Protein AF-A0A815ZNV5-F1 (afdb_monomer_lite)

Organism: NCBI:txid433720

Foldseek 3Di:
DQWDADPVRDIDGHDCVVPDDPDPPQDDDDPDCQLQFALVQLVCVVVSHDDDDCLRVLSSVLQVVQCVQPVDHWDWDDDNRDTDTGDPDGHLACRVPRNVQSNDNPSVSRDDPVLVVVLVVVLCVQCVCVCPDPVLVPDDPVVVVVVSSVVRVVCVVVSSVCSVPPVVPVPVD

Radius of gyration: 18.31 Å; chains: 1; bounding box: 39×40×49 Å

Secondary structure (DSSP, 8-state):
--EEE-TT--EEE---TT-----TT--------GGGS-HHHHHHHHHT-----HHHHHHHHHHHHHHHHH--PPEEE--TTT-EEE-SS--SSSIIIIIHHHT-SSGGGSPPHHHHHHHHHHHHHHHHHHHHSHHHHTS-HHHHHHHHHHHHHHHHHHHHHHHHHHTTTTT--

Structure (mmCIF, N/CA/C/O backbone):
data_AF-A0A815ZNV5-F1
#
_entry.id   AF-A0A815ZNV5-F1
#
loop_
_atom_site.group_PDB
_atom_site.id
_atom_site.type_symbol
_atom_site.label_atom_id
_atom_site.label_alt_id
_atom_site.label_comp_id
_atom_site.label_asym_id
_atom_site.label_entity_id
_atom_site.label_seq_id
_atom_site.pdbx_PDB_ins_code
_atom_site.Cartn_x
_atom_site.Cartn_y
_atom_site.Cartn_z
_atom_site.occupancy
_atom_site.B_iso_or_equiv
_atom_site.auth_seq_id
_atom_site.auth_comp_id
_atom_site.auth_asym_id
_atom_site.auth_atom_id
_atom_site.pdbx_PDB_model_num
ATOM 1 N N . ASP A 1 1 ? -7.337 3.870 -11.522 1.00 68.69 1 ASP A N 1
ATOM 2 C CA . ASP A 1 1 ? -8.268 3.410 -12.575 1.00 68.69 1 ASP A CA 1
ATOM 3 C C . ASP A 1 1 ? -8.275 1.896 -12.777 1.00 68.69 1 ASP A C 1
ATOM 5 O O . ASP A 1 1 ? -9.324 1.358 -13.098 1.00 68.69 1 ASP A O 1
ATOM 9 N N . ASN A 1 2 ? -7.182 1.184 -12.471 1.00 85.12 2 ASN A N 1
ATOM 10 C CA . ASN A 1 2 ? -7.101 -0.277 -12.657 1.00 85.12 2 ASN A CA 1
ATOM 11 C C . ASN A 1 2 ? -7.410 -1.097 -11.389 1.00 85.12 2 ASN A C 1
ATOM 13 O O . ASN A 1 2 ? -7.070 -2.273 -11.311 1.00 85.12 2 ASN A O 1
ATOM 17 N N . ILE A 1 3 ? -8.034 -0.494 -10.373 1.00 88.69 3 ILE A N 1
ATOM 18 C CA . ILE A 1 3 ? -8.464 -1.187 -9.150 1.00 88.69 3 ILE A CA 1
ATOM 19 C C . ILE A 1 3 ? -9.939 -0.879 -8.932 1.00 88.69 3 ILE A C 1
ATOM 21 O O . ILE A 1 3 ? -10.320 0.283 -8.799 1.00 88.69 3 ILE A O 1
ATOM 25 N N . LEU A 1 4 ? -10.755 -1.929 -8.906 1.00 89.75 4 LEU A N 1
ATOM 26 C CA . LEU A 1 4 ? -12.198 -1.871 -8.701 1.00 89.75 4 LEU A CA 1
ATOM 27 C C . LEU A 1 4 ? -12.521 -2.435 -7.319 1.00 89.75 4 LEU A C 1
ATOM 29 O O . LEU A 1 4 ? -12.009 -3.491 -6.956 1.00 89.75 4 LEU A O 1
ATOM 33 N N . VAL A 1 5 ? -13.371 -1.755 -6.556 1.00 90.06 5 VAL A N 1
ATOM 34 C CA . VAL A 1 5 ? -13.767 -2.175 -5.204 1.00 90.06 5 VAL A CA 1
ATOM 35 C C . VAL A 1 5 ? -15.267 -2.435 -5.199 1.00 90.06 5 VAL A C 1
ATOM 37 O O . VAL A 1 5 ? -16.030 -1.611 -5.703 1.00 90.06 5 VAL A O 1
ATOM 40 N N . ASN A 1 6 ? -15.685 -3.590 -4.679 1.00 90.81 6 ASN A N 1
ATOM 41 C CA . ASN A 1 6 ? -17.104 -3.914 -4.515 1.00 90.81 6 ASN A CA 1
ATOM 42 C C . ASN A 1 6 ? -17.646 -3.445 -3.148 1.00 90.81 6 ASN A C 1
ATOM 44 O O . ASN A 1 6 ? -16.899 -2.951 -2.303 1.00 90.81 6 ASN A O 1
ATOM 48 N N . ASP A 1 7 ? -18.945 -3.647 -2.918 1.00 90.44 7 ASP A N 1
ATOM 49 C CA . ASP A 1 7 ? -19.626 -3.238 -1.678 1.00 90.44 7 ASP A CA 1
ATOM 50 C C . ASP A 1 7 ? -19.089 -3.942 -0.415 1.00 90.44 7 ASP A C 1
ATOM 52 O O . ASP A 1 7 ? -19.201 -3.412 0.691 1.00 90.44 7 ASP A O 1
ATOM 56 N N . ASP A 1 8 ? -18.443 -5.100 -0.581 1.00 87.25 8 ASP A N 1
ATOM 57 C CA . ASP A 1 8 ? -17.799 -5.860 0.497 1.00 87.25 8 ASP A CA 1
ATOM 58 C C . ASP A 1 8 ? -16.354 -5.403 0.776 1.00 87.25 8 ASP A C 1
ATOM 60 O O . ASP A 1 8 ? -15.622 -6.064 1.513 1.00 87.25 8 ASP A O 1
ATOM 64 N N . TYR A 1 9 ? -15.915 -4.284 0.185 1.00 84.69 9 TYR A N 1
ATOM 65 C CA . TYR A 1 9 ? -14.537 -3.778 0.249 1.00 84.69 9 TYR A CA 1
ATOM 66 C C . TYR A 1 9 ? -13.484 -4.758 -0.295 1.00 84.69 9 TYR A C 1
ATOM 68 O O . TYR A 1 9 ? -12.303 -4.681 0.053 1.00 84.69 9 TYR A O 1
ATOM 76 N N . VAL A 1 10 ? -13.885 -5.668 -1.184 1.00 88.19 10 VAL A N 1
ATOM 77 C CA . VAL A 1 10 ? -12.973 -6.546 -1.916 1.00 88.19 10 VAL A CA 1
ATOM 78 C C . VAL A 1 10 ? -12.472 -5.799 -3.147 1.00 88.19 10 VAL A C 1
ATOM 80 O O . VAL A 1 10 ? -13.230 -5.518 -4.080 1.00 88.19 10 VAL A O 1
ATOM 83 N N . ALA A 1 11 ? -11.178 -5.488 -3.147 1.00 90.38 11 ALA A N 1
ATOM 84 C CA . ALA A 1 11 ? -10.495 -4.906 -4.292 1.00 90.38 11 ALA A CA 1
ATOM 85 C C . ALA A 1 11 ? -10.139 -5.987 -5.325 1.00 90.38 11 ALA A C 1
ATOM 87 O O . ALA A 1 11 ? -9.687 -7.079 -4.979 1.00 90.38 11 ALA A O 1
ATOM 88 N N . LYS A 1 12 ? -10.317 -5.672 -6.608 1.00 88.62 12 LYS A N 1
ATOM 89 C CA . LYS A 1 12 ? -9.914 -6.502 -7.747 1.00 88.62 12 LYS A CA 1
ATOM 90 C C . LYS A 1 12 ? -9.123 -5.664 -8.740 1.00 88.62 12 LYS A C 1
ATOM 92 O O . LYS A 1 12 ? -9.497 -4.529 -9.035 1.00 88.62 12 LYS A O 1
ATOM 97 N N . ILE A 1 13 ? -8.051 -6.243 -9.273 1.00 87.12 13 ILE A N 1
ATOM 98 C CA . ILE A 1 13 ? -7.284 -5.636 -10.362 1.00 87.12 13 ILE A CA 1
ATOM 99 C C . ILE A 1 13 ? -8.130 -5.725 -11.637 1.00 87.12 13 ILE A C 1
ATOM 101 O O . ILE A 1 13 ? -8.569 -6.807 -12.029 1.00 87.12 13 ILE A O 1
ATOM 105 N N . GLY A 1 14 ? -8.397 -4.572 -12.240 1.00 79.88 14 GLY A N 1
ATOM 106 C CA . GLY A 1 14 ? -9.042 -4.430 -13.539 1.00 79.88 14 GLY A CA 1
ATOM 107 C C . GLY A 1 14 ? -8.015 -4.209 -14.648 1.00 79.88 14 GLY A C 1
ATOM 108 O O . GLY A 1 14 ? -6.838 -3.992 -14.383 1.00 79.88 14 GLY A O 1
ATOM 109 N N . ASP A 1 15 ? -8.487 -4.258 -15.892 1.00 74.06 15 ASP A N 1
ATOM 110 C CA . ASP A 1 15 ? -7.708 -3.936 -17.094 1.00 74.06 15 ASP A CA 1
ATOM 111 C C . ASP A 1 15 ? -6.351 -4.661 -17.214 1.00 74.06 15 ASP A C 1
ATOM 113 O O . ASP A 1 15 ? -5.278 -4.070 -17.307 1.00 74.06 15 ASP A O 1
ATOM 117 N N . MET A 1 16 ? -6.411 -5.995 -17.259 1.00 68.69 16 MET A N 1
ATOM 118 C CA . MET A 1 16 ? -5.273 -6.835 -17.650 1.00 68.69 16 MET A CA 1
ATOM 119 C C . MET A 1 16 ? -5.167 -6.995 -19.177 1.00 68.69 16 MET A C 1
ATOM 121 O O . MET A 1 16 ? -4.480 -7.894 -19.651 1.00 68.69 16 MET A O 1
ATOM 125 N N . GLY A 1 17 ? -5.839 -6.155 -19.976 1.00 58.66 17 GLY A N 1
ATOM 126 C CA . GLY A 1 17 ? -5.846 -6.268 -21.443 1.00 58.66 17 GLY A CA 1
ATOM 127 C C . GLY A 1 17 ? -4.465 -6.076 -22.084 1.00 58.66 17 GLY A C 1
ATOM 128 O O . GLY A 1 17 ? -4.236 -6.509 -23.212 1.00 58.66 17 GLY A O 1
ATOM 129 N N . LEU A 1 18 ? -3.537 -5.467 -21.339 1.00 60.66 18 LEU A N 1
ATOM 130 C CA . LEU A 1 18 ? -2.127 -5.301 -21.694 1.00 60.66 18 LEU A CA 1
ATOM 131 C C . LEU A 1 18 ? -1.198 -6.311 -20.999 1.00 60.66 18 LEU A C 1
ATOM 133 O O . LEU A 1 18 ? -0.005 -6.343 -21.310 1.00 60.66 18 LEU A O 1
ATOM 137 N N . ALA A 1 19 ? -1.721 -7.136 -20.083 1.00 59.81 19 ALA A N 1
ATOM 138 C CA . ALA A 1 19 ? -0.946 -8.179 -19.428 1.00 59.81 19 ALA A CA 1
ATOM 139 C C . ALA A 1 19 ? -0.555 -9.231 -20.472 1.00 59.81 19 ALA A C 1
ATOM 141 O O . ALA A 1 19 ? -1.402 -9.830 -21.136 1.00 59.81 19 ALA A O 1
ATOM 142 N N . ARG A 1 20 ? 0.748 -9.447 -20.638 1.00 59.12 20 ARG A N 1
ATOM 143 C CA . ARG A 1 20 ? 1.284 -10.504 -21.495 1.00 59.12 20 ARG A CA 1
ATOM 144 C C . ARG A 1 20 ? 2.025 -11.510 -20.634 1.00 59.12 20 ARG A C 1
ATOM 146 O O . ARG A 1 20 ? 2.700 -11.139 -19.679 1.00 59.12 20 ARG A O 1
ATOM 153 N N . VAL A 1 21 ? 1.942 -12.780 -21.020 1.00 53.34 21 VAL A N 1
ATOM 154 C CA . VAL A 1 21 ? 2.963 -13.760 -20.640 1.00 53.34 21 VAL A CA 1
ATOM 155 C C . VAL A 1 21 ? 4.283 -13.224 -21.186 1.00 53.34 21 VAL A C 1
ATOM 157 O O . VAL A 1 21 ? 4.314 -12.815 -22.344 1.00 53.34 21 VAL A O 1
ATOM 160 N N . ILE A 1 22 ? 5.315 -13.166 -20.344 1.00 53.50 22 ILE A N 1
ATOM 161 C CA . ILE A 1 22 ? 6.646 -12.629 -20.660 1.00 53.50 22 ILE A CA 1
ATOM 162 C C . ILE A 1 22 ? 7.092 -13.170 -22.032 1.00 53.50 22 ILE A C 1
ATOM 164 O O . ILE A 1 22 ? 7.454 -14.338 -22.155 1.00 53.50 22 ILE A O 1
ATOM 168 N N . ASP A 1 23 ? 6.991 -12.337 -23.073 1.00 46.50 23 ASP A N 1
ATOM 169 C CA . ASP A 1 23 ? 7.379 -12.674 -24.444 1.00 46.50 23 ASP A CA 1
ATOM 170 C C . ASP A 1 23 ? 8.840 -12.241 -24.636 1.00 46.50 23 ASP A C 1
ATOM 172 O O . ASP A 1 23 ? 9.128 -11.043 -24.531 1.00 46.50 23 ASP A O 1
ATOM 176 N N . PRO A 1 24 ? 9.769 -13.170 -24.929 1.00 51.44 24 PRO A N 1
ATOM 177 C CA . PRO A 1 24 ? 11.179 -12.854 -25.149 1.00 51.44 24 PRO A CA 1
ATOM 178 C C . PRO A 1 24 ? 11.439 -11.858 -26.291 1.00 51.44 24 PRO A C 1
ATOM 180 O O . PRO A 1 24 ? 12.531 -11.303 -26.361 1.00 51.44 24 PRO A O 1
ATOM 183 N N . ASN A 1 25 ? 10.469 -11.636 -27.191 1.00 47.97 25 ASN A N 1
ATOM 184 C CA . ASN A 1 25 ? 10.651 -10.848 -28.416 1.00 47.97 25 ASN A CA 1
ATOM 185 C C . ASN A 1 25 ? 10.104 -9.404 -28.352 1.00 47.97 25 ASN A C 1
ATOM 187 O O . ASN A 1 25 ? 10.081 -8.705 -29.365 1.00 47.97 25 ASN A O 1
ATOM 191 N N . GLY A 1 26 ? 9.720 -8.923 -27.164 1.00 52.75 26 GLY A N 1
ATOM 192 C CA . GLY A 1 26 ? 10.019 -7.546 -26.739 1.00 52.75 26 GLY A CA 1
ATOM 193 C C . GLY A 1 26 ? 9.455 -6.355 -27.532 1.00 52.75 26 GLY A C 1
ATOM 194 O O . GLY A 1 26 ? 10.071 -5.294 -27.505 1.00 52.75 26 GLY A O 1
ATOM 195 N N . GLN A 1 27 ? 8.301 -6.448 -28.203 1.00 45.69 27 GLN A N 1
ATOM 196 C CA . GLN A 1 27 ? 7.646 -5.253 -28.767 1.00 45.69 27 GLN A CA 1
ATOM 197 C C . GLN A 1 27 ? 6.288 -4.960 -28.110 1.00 45.69 27 GLN A C 1
ATOM 199 O O . GLN A 1 27 ? 5.324 -5.722 -28.246 1.00 45.69 27 GLN A O 1
ATOM 204 N N . GLN A 1 28 ? 6.204 -3.817 -27.417 1.00 52.28 28 GLN A N 1
ATOM 205 C CA . GLN A 1 28 ? 4.957 -3.220 -26.925 1.00 52.28 28 GLN A CA 1
ATOM 206 C C . GLN A 1 28 ? 4.697 -1.845 -27.562 1.00 52.28 28 GLN A C 1
ATOM 208 O O . GLN A 1 28 ? 5.619 -1.072 -27.813 1.00 52.28 28 GLN A O 1
ATOM 213 N N . THR A 1 29 ? 3.414 -1.549 -27.807 1.00 44.62 29 THR A N 1
ATOM 214 C CA . THR A 1 29 ? 2.936 -0.390 -28.590 1.00 44.62 29 THR A CA 1
ATOM 215 C C . THR A 1 29 ? 2.024 0.565 -27.801 1.00 44.62 29 THR A C 1
ATOM 217 O O . THR A 1 29 ? 1.500 1.500 -28.390 1.00 44.62 29 THR A O 1
ATOM 220 N N . GLN A 1 30 ? 1.826 0.427 -26.484 1.00 48.47 30 GLN A N 1
ATOM 221 C CA . GLN A 1 30 ? 0.992 1.391 -25.739 1.00 48.47 30 GLN A CA 1
ATOM 222 C C . GLN A 1 30 ? 1.584 1.783 -24.381 1.00 48.47 30 GLN A C 1
ATOM 224 O O . GLN A 1 30 ? 1.552 1.035 -23.411 1.00 48.47 30 GLN A O 1
ATOM 229 N N . LEU A 1 31 ? 2.105 3.013 -24.338 1.00 56.91 31 LEU A N 1
ATOM 230 C CA . LEU A 1 31 ? 2.607 3.721 -23.160 1.00 56.91 31 LEU A CA 1
ATOM 231 C C . LEU A 1 31 ? 1.415 4.227 -22.330 1.00 56.91 31 LEU A C 1
ATOM 233 O O . LEU A 1 31 ? 1.009 5.378 -22.461 1.00 56.91 31 LEU A O 1
ATOM 237 N N . GLY A 1 32 ? 0.801 3.346 -21.539 1.00 55.25 32 GLY A N 1
ATOM 238 C CA . GLY A 1 32 ? -0.457 3.644 -20.839 1.00 55.25 32 GLY A CA 1
ATOM 239 C C . GLY A 1 32 ? -0.334 4.259 -19.440 1.00 55.25 32 GLY A C 1
ATOM 240 O O . GLY A 1 32 ? -1.290 4.864 -18.972 1.00 55.25 32 GLY A O 1
ATOM 241 N N . CYS A 1 33 ? 0.804 4.136 -18.746 1.00 71.88 33 CYS A N 1
ATOM 242 C CA . CYS A 1 33 ? 0.902 4.503 -17.319 1.00 71.88 33 CYS A CA 1
ATOM 243 C C . CYS A 1 33 ? 2.268 5.091 -16.923 1.00 71.88 33 CYS A C 1
ATOM 245 O O . CYS A 1 33 ? 2.809 4.737 -15.881 1.00 71.88 33 CYS A O 1
ATOM 247 N N . LEU A 1 34 ? 2.832 6.008 -17.724 1.00 82.88 34 LEU A N 1
ATOM 248 C CA . LEU A 1 34 ? 4.150 6.616 -17.448 1.00 82.88 34 LEU A CA 1
ATOM 249 C C . LEU A 1 34 ? 4.336 7.127 -16.007 1.00 82.88 34 LEU A C 1
ATOM 251 O O . LEU A 1 34 ? 5.399 6.869 -15.451 1.00 82.88 34 LEU A O 1
ATOM 255 N N . PRO A 1 35 ? 3.346 7.778 -15.358 1.00 88.38 35 PRO A N 1
ATOM 256 C CA . PRO A 1 35 ? 3.525 8.241 -13.985 1.00 88.38 35 PRO A CA 1
ATOM 257 C C . PRO A 1 35 ? 3.764 7.119 -12.974 1.00 88.38 35 PRO A C 1
ATOM 259 O O . PRO A 1 35 ? 4.266 7.405 -11.899 1.00 88.38 35 PRO A O 1
ATOM 262 N N . PHE A 1 36 ? 3.413 5.872 -13.281 1.00 88.75 36 PHE A N 1
ATOM 263 C CA . PHE A 1 36 ? 3.597 4.727 -12.387 1.00 88.75 36 PHE A CA 1
ATOM 264 C C . PHE A 1 36 ? 4.807 3.862 -12.749 1.00 88.75 36 PHE A C 1
ATOM 266 O O . PHE A 1 36 ? 5.134 2.936 -12.010 1.00 88.75 36 PHE A O 1
ATOM 273 N N . MET A 1 37 ? 5.479 4.161 -13.864 1.00 88.00 37 MET A N 1
ATOM 274 C CA . MET A 1 37 ? 6.625 3.380 -14.311 1.00 88.00 37 MET A CA 1
ATOM 275 C C . MET A 1 37 ? 7.862 3.683 -13.457 1.00 88.00 37 MET A C 1
ATOM 277 O O . MET A 1 37 ? 8.118 4.848 -13.138 1.00 88.00 37 MET A O 1
ATOM 281 N N . PRO A 1 38 ? 8.654 2.661 -13.105 1.00 89.06 38 PRO A N 1
ATOM 282 C CA . PRO A 1 38 ? 9.876 2.848 -12.338 1.00 89.06 38 PRO A CA 1
ATOM 283 C C . PRO A 1 38 ? 10.980 3.532 -13.160 1.00 89.06 38 PRO A C 1
ATOM 285 O O . PRO A 1 38 ? 10.911 3.565 -14.390 1.00 89.06 38 PRO A O 1
ATOM 288 N N . PRO A 1 39 ? 12.014 4.098 -12.510 1.00 85.69 39 PRO A N 1
ATOM 289 C CA . PRO A 1 39 ? 13.0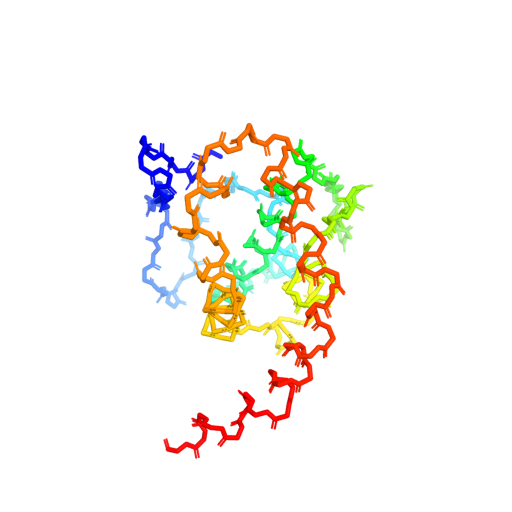44 4.881 -13.194 1.00 85.69 39 PRO A CA 1
ATOM 290 C C . PRO A 1 39 ? 13.803 4.096 -14.278 1.00 85.69 39 PRO A C 1
ATOM 292 O O . PRO A 1 39 ? 14.106 4.664 -15.329 1.00 85.69 39 PRO A O 1
ATOM 295 N N . GLU A 1 40 ? 14.074 2.804 -14.071 1.00 84.19 40 GLU A N 1
ATOM 296 C CA . GLU A 1 40 ? 14.778 1.957 -15.042 1.00 84.19 40 GLU A CA 1
ATOM 297 C C . GLU A 1 40 ? 14.012 1.781 -16.356 1.00 84.19 40 GLU A C 1
ATOM 299 O O . GLU A 1 40 ? 14.641 1.703 -17.409 1.00 84.19 40 GLU A O 1
ATOM 304 N N . PHE A 1 41 ? 12.673 1.843 -16.328 1.00 82.75 41 PHE A N 1
ATOM 305 C CA . PHE A 1 41 ? 11.842 1.746 -17.530 1.00 82.75 41 PHE A CA 1
ATOM 306 C C . PHE A 1 41 ? 12.237 2.805 -18.567 1.00 82.75 41 PHE A C 1
ATOM 308 O O . PHE A 1 41 ? 12.331 2.523 -19.759 1.00 82.75 41 PHE A O 1
ATOM 315 N N . PHE A 1 42 ? 12.517 4.030 -18.116 1.00 78.00 42 PHE A N 1
ATOM 316 C CA . PHE A 1 42 ? 12.863 5.144 -18.999 1.00 78.00 42 PHE A CA 1
ATOM 317 C C . PHE A 1 42 ? 14.281 5.033 -19.566 1.00 78.00 42 PHE A C 1
ATOM 319 O O . PHE A 1 42 ? 14.535 5.501 -20.677 1.00 78.00 42 PHE A O 1
ATOM 326 N N . HIS A 1 43 ? 15.202 4.421 -18.818 1.00 73.56 43 HIS A N 1
ATOM 327 C CA . HIS A 1 43 ? 16.565 4.190 -19.283 1.00 73.56 43 HIS A CA 1
ATOM 328 C C . HIS A 1 43 ? 16.603 3.046 -20.300 1.00 73.56 43 HIS A C 1
ATOM 330 O O . HIS A 1 43 ? 17.069 3.230 -21.422 1.00 73.56 43 HIS A O 1
ATOM 336 N N . GLU A 1 44 ? 16.011 1.908 -19.960 1.00 70.94 44 GLU A N 1
ATOM 337 C CA . GLU A 1 44 ? 15.965 0.719 -20.808 1.00 70.94 44 GLU A CA 1
ATOM 338 C C . GLU A 1 44 ? 15.169 0.936 -22.103 1.00 70.94 44 GLU A C 1
ATOM 340 O O . GLU A 1 44 ? 15.559 0.456 -23.172 1.00 70.94 44 GLU A O 1
ATOM 345 N N . GLN A 1 45 ? 14.093 1.731 -22.050 1.00 66.00 45 GLN A N 1
ATOM 346 C CA . GLN A 1 45 ? 13.348 2.132 -23.245 1.00 66.00 45 GLN A CA 1
ATOM 347 C C . GLN A 1 45 ? 14.229 2.905 -24.235 1.00 66.00 45 GLN A C 1
ATOM 349 O O . GLN A 1 45 ? 14.087 2.731 -25.446 1.00 66.00 45 GLN A O 1
ATOM 354 N N . SER A 1 46 ? 15.141 3.748 -23.741 1.00 61.97 46 SER A N 1
ATOM 355 C CA . SER A 1 46 ? 16.050 4.518 -24.597 1.00 61.97 46 SER A CA 1
ATOM 356 C C . SER A 1 46 ? 17.116 3.651 -25.277 1.00 61.97 46 SER A C 1
ATOM 358 O O . SER A 1 46 ? 17.590 4.006 -26.355 1.00 61.97 46 SER A O 1
ATOM 360 N N . GLU A 1 47 ? 17.439 2.495 -24.689 1.00 63.62 47 GLU A N 1
ATOM 361 C CA . GLU A 1 47 ? 18.442 1.545 -25.188 1.00 63.62 47 GLU A CA 1
ATOM 362 C C . GLU A 1 47 ? 17.834 0.386 -25.999 1.00 63.62 47 GLU A C 1
ATOM 364 O O . GLU A 1 47 ? 18.562 -0.422 -26.569 1.00 63.62 47 GLU A O 1
ATOM 369 N N . GLY A 1 48 ? 16.501 0.315 -26.095 1.00 61.25 48 GLY A N 1
ATOM 370 C CA . GLY A 1 48 ? 15.787 -0.712 -26.861 1.00 61.25 48 GLY A CA 1
ATOM 371 C C . GLY A 1 48 ? 15.729 -2.089 -26.190 1.00 61.25 48 GLY A C 1
ATOM 372 O O . GLY A 1 48 ? 15.312 -3.050 -26.833 1.00 61.25 48 GLY A O 1
ATOM 373 N N . HIS A 1 49 ? 16.108 -2.194 -24.914 1.00 62.53 49 HIS A N 1
ATOM 374 C CA . HIS A 1 49 ? 16.133 -3.439 -24.141 1.00 62.53 49 HIS A CA 1
ATOM 375 C C . HIS A 1 49 ? 15.322 -3.284 -22.851 1.00 62.53 49 HIS A C 1
ATOM 377 O O . HIS A 1 49 ? 15.900 -3.164 -21.778 1.00 62.53 49 HIS A O 1
ATOM 383 N N . ILE A 1 50 ? 13.989 -3.280 -22.938 1.00 64.69 50 ILE A N 1
ATOM 384 C CA . ILE A 1 50 ? 13.153 -3.231 -21.729 1.00 64.69 50 ILE A CA 1
ATOM 385 C C . ILE A 1 50 ? 13.068 -4.624 -21.115 1.00 64.69 50 ILE A C 1
ATOM 387 O O . ILE A 1 50 ? 12.526 -5.551 -21.726 1.00 64.69 50 ILE A O 1
ATOM 391 N N . LYS A 1 51 ? 13.580 -4.768 -19.894 1.00 68.00 51 LYS A N 1
ATOM 392 C CA . LYS A 1 51 ? 13.431 -5.978 -19.103 1.00 68.00 51 LYS A CA 1
ATOM 393 C C . LYS A 1 51 ? 12.152 -5.873 -18.281 1.00 68.00 51 LYS A C 1
ATOM 395 O O . LYS A 1 51 ? 12.102 -5.264 -17.219 1.00 68.00 51 LYS A O 1
ATOM 400 N N . PHE A 1 52 ? 11.107 -6.515 -18.784 1.00 72.19 52 PHE A N 1
ATOM 401 C CA . PHE A 1 52 ? 9.865 -6.669 -18.043 1.00 72.19 52 PHE A CA 1
ATOM 402 C C . PHE A 1 52 ? 9.979 -7.848 -17.078 1.00 72.19 52 PHE A C 1
ATOM 404 O O . PHE A 1 52 ? 10.021 -9.002 -17.506 1.00 72.19 52 PHE A O 1
ATOM 411 N N . ASP A 1 53 ? 10.039 -7.551 -15.784 1.00 82.38 53 ASP A N 1
ATOM 412 C CA . ASP A 1 53 ? 9.925 -8.533 -14.710 1.00 82.38 53 ASP A CA 1
ATOM 413 C C . ASP A 1 53 ? 8.899 -8.078 -13.661 1.00 82.38 53 ASP A C 1
ATOM 415 O O . ASP A 1 53 ? 8.355 -6.970 -13.721 1.00 82.38 53 ASP A O 1
ATOM 419 N N . GLU A 1 54 ? 8.606 -8.949 -12.697 1.00 87.00 54 GLU A N 1
ATOM 420 C CA . GLU A 1 54 ? 7.611 -8.692 -11.657 1.00 87.00 54 GLU A CA 1
ATOM 421 C C . GLU A 1 54 ? 7.966 -7.487 -10.770 1.00 87.00 54 GLU A C 1
ATOM 423 O O . GLU A 1 54 ? 7.105 -6.955 -10.068 1.00 87.00 54 GLU A O 1
ATOM 428 N N . LYS A 1 55 ? 9.221 -7.012 -10.784 1.00 91.25 55 LYS A N 1
ATOM 429 C CA . LYS A 1 55 ? 9.657 -5.878 -9.959 1.00 91.25 55 LYS A CA 1
ATOM 430 C C . LYS A 1 55 ? 9.129 -4.543 -10.471 1.00 91.25 55 LYS A C 1
ATOM 432 O O . LYS A 1 55 ? 9.076 -3.593 -9.682 1.00 91.25 55 LYS A O 1
ATOM 437 N N . LEU A 1 56 ? 8.704 -4.460 -11.734 1.00 89.50 56 LEU A N 1
ATOM 438 C CA . LEU A 1 56 ? 7.962 -3.309 -12.261 1.00 89.50 56 LEU A CA 1
ATOM 439 C C . LEU A 1 56 ? 6.590 -3.184 -11.576 1.00 89.50 56 LEU A C 1
ATOM 441 O O . LEU A 1 56 ? 6.191 -2.093 -11.154 1.00 89.50 56 LEU A O 1
ATOM 445 N N . ASP A 1 57 ? 5.900 -4.314 -11.401 1.00 90.69 57 ASP A N 1
ATOM 446 C CA . ASP A 1 57 ? 4.596 -4.367 -10.739 1.00 90.69 57 ASP A CA 1
ATOM 447 C C . ASP A 1 57 ? 4.721 -4.035 -9.250 1.00 90.69 57 ASP A C 1
ATOM 449 O O . ASP A 1 57 ? 3.903 -3.288 -8.715 1.00 90.69 57 ASP A O 1
ATOM 453 N N . ILE A 1 58 ? 5.787 -4.503 -8.586 1.00 95.56 58 ILE A N 1
ATOM 454 C CA . ILE A 1 58 ? 6.075 -4.154 -7.183 1.00 95.56 58 ILE A CA 1
ATOM 455 C C . ILE A 1 58 ? 6.253 -2.643 -7.005 1.00 95.56 58 ILE A C 1
ATOM 457 O O . ILE A 1 58 ? 5.716 -2.064 -6.058 1.00 95.56 58 ILE A O 1
ATOM 461 N N . TYR A 1 59 ? 6.960 -1.979 -7.920 1.00 94.50 59 TYR A N 1
ATOM 462 C CA . TYR A 1 59 ? 7.122 -0.527 -7.864 1.00 94.50 59 TYR A CA 1
ATOM 463 C C . TYR A 1 59 ? 5.783 0.202 -8.028 1.00 94.50 59 TYR A C 1
ATOM 465 O O . TYR A 1 59 ? 5.422 1.057 -7.213 1.00 94.50 59 TYR A O 1
ATOM 473 N N . THR A 1 60 ? 5.004 -0.196 -9.038 1.00 93.38 60 THR A N 1
ATOM 474 C CA . THR A 1 60 ? 3.658 0.340 -9.293 1.00 93.38 60 THR A CA 1
ATOM 475 C C . THR A 1 60 ? 2.737 0.136 -8.088 1.00 93.38 60 THR A C 1
ATOM 477 O O . THR A 1 60 ? 1.991 1.042 -7.701 1.00 93.38 60 THR A O 1
ATOM 480 N N . TYR A 1 61 ? 2.822 -1.030 -7.445 1.00 95.44 61 TYR A N 1
ATOM 481 C CA . TYR A 1 61 ? 2.098 -1.342 -6.220 1.00 95.44 61 TYR A CA 1
ATOM 482 C C . TYR A 1 61 ? 2.485 -0.398 -5.076 1.00 95.44 61 TYR A C 1
ATOM 484 O O . TYR A 1 61 ? 1.601 0.124 -4.402 1.00 95.44 61 TYR A O 1
ATOM 492 N N . GLY A 1 62 ? 3.776 -0.101 -4.892 1.00 97.06 62 GLY A N 1
ATOM 493 C CA . GLY A 1 62 ? 4.253 0.851 -3.882 1.00 97.06 62 GLY A CA 1
ATOM 494 C C . GLY A 1 62 ? 3.634 2.246 -4.023 1.00 97.06 62 GLY A C 1
ATOM 495 O O . GLY A 1 62 ? 3.141 2.810 -3.043 1.00 97.06 62 GLY A O 1
ATOM 496 N N . LEU A 1 63 ? 3.592 2.784 -5.247 1.00 96.25 63 LEU A N 1
ATOM 497 C CA . LEU A 1 63 ? 2.942 4.071 -5.536 1.00 96.25 63 LEU A CA 1
ATOM 498 C C . LEU A 1 63 ? 1.439 4.021 -5.269 1.00 96.25 63 LEU A C 1
ATOM 500 O O . LEU A 1 63 ? 0.886 4.913 -4.625 1.00 96.25 63 LEU A O 1
ATOM 504 N N . THR A 1 64 ? 0.796 2.947 -5.722 1.00 95.19 64 THR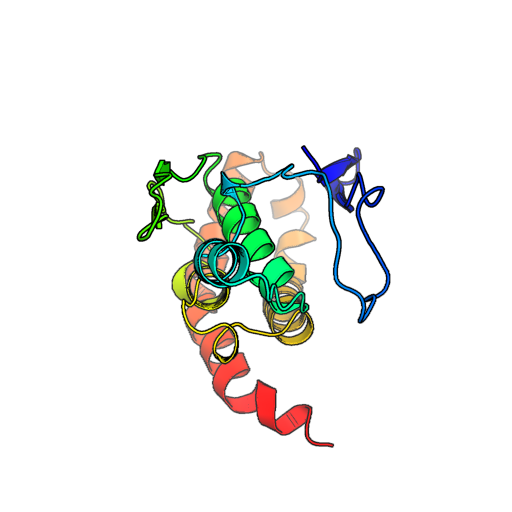 A N 1
ATOM 505 C CA . THR A 1 64 ? -0.640 2.721 -5.540 1.00 95.19 64 THR A CA 1
ATOM 506 C C . THR A 1 64 ? -1.006 2.644 -4.059 1.00 95.19 64 THR A C 1
ATOM 508 O O . THR A 1 64 ? -1.983 3.254 -3.627 1.00 95.19 64 THR A O 1
ATOM 511 N N . LEU A 1 65 ? -0.193 1.954 -3.256 1.00 96.00 65 LEU A N 1
ATOM 512 C CA . LEU A 1 65 ? -0.382 1.836 -1.815 1.00 96.00 65 LEU A CA 1
ATOM 513 C C . LEU A 1 65 ? -0.215 3.193 -1.118 1.00 96.00 65 LEU A C 1
ATOM 515 O O . LEU A 1 65 ? -1.010 3.539 -0.245 1.00 96.00 65 LEU A O 1
ATOM 519 N N . ASN A 1 66 ? 0.773 3.999 -1.525 1.00 97.31 66 ASN A N 1
ATOM 520 C CA . ASN A 1 66 ? 0.917 5.356 -1.001 1.00 97.31 66 ASN A CA 1
ATOM 521 C C . ASN A 1 66 ? -0.298 6.226 -1.343 1.00 97.31 66 ASN A C 1
ATOM 523 O O . ASN A 1 66 ? -0.828 6.917 -0.471 1.00 97.31 66 ASN A O 1
ATOM 527 N N . GLN A 1 67 ? -0.761 6.179 -2.593 1.00 95.44 67 GLN A N 1
ATOM 528 C CA . GLN A 1 67 ? -1.942 6.916 -3.035 1.00 95.44 67 GLN A CA 1
ATOM 529 C C . GLN A 1 67 ? -3.198 6.481 -2.268 1.00 95.44 67 GLN A C 1
ATOM 531 O O . GLN A 1 67 ? -3.982 7.341 -1.874 1.00 95.44 67 GLN A O 1
ATOM 536 N N . LEU A 1 68 ? -3.364 5.184 -1.988 1.00 93.81 68 LEU A N 1
ATOM 537 C CA . LEU A 1 68 ? -4.502 4.647 -1.236 1.00 93.81 68 LEU A CA 1
ATOM 538 C C . LEU A 1 68 ? -4.634 5.280 0.156 1.00 93.81 68 LEU A C 1
ATOM 540 O O . LEU A 1 68 ? -5.720 5.690 0.547 1.00 93.81 68 LEU A O 1
ATOM 544 N N . PHE A 1 69 ? -3.533 5.389 0.900 1.00 94.31 69 PHE A N 1
ATOM 545 C CA . PHE A 1 69 ? -3.564 5.895 2.279 1.00 94.31 69 PHE A CA 1
ATOM 546 C C . PHE A 1 69 ? -3.447 7.414 2.400 1.00 94.31 69 PHE A C 1
ATOM 548 O O . PHE A 1 69 ? -3.577 7.966 3.495 1.00 94.31 69 PHE A O 1
ATOM 555 N N . THR A 1 70 ? -3.165 8.107 1.299 1.00 95.56 70 THR A N 1
ATOM 556 C CA . THR A 1 70 ? -2.970 9.561 1.303 1.00 95.56 70 THR A CA 1
ATOM 557 C C . THR A 1 70 ? -4.013 10.305 0.493 1.00 95.56 70 THR A C 1
ATOM 559 O O . THR A 1 70 ? -4.123 11.525 0.668 1.00 95.56 70 THR A O 1
ATOM 562 N N . GLU A 1 71 ? -4.736 9.592 -0.374 1.00 94.00 71 GLU A N 1
ATOM 563 C CA . GLU A 1 71 ? -5.627 10.122 -1.411 1.00 94.00 71 GLU A CA 1
ATOM 564 C C . GLU A 1 71 ? -4.916 11.153 -2.303 1.00 94.00 71 GLU A C 1
ATOM 566 O O . GLU A 1 71 ? -5.527 12.069 -2.846 1.00 94.00 71 GLU A O 1
ATOM 571 N N . THR A 1 72 ? -3.587 11.056 -2.407 1.00 94.44 72 THR A N 1
ATOM 572 C CA . THR A 1 72 ? -2.734 12.052 -3.058 1.00 94.44 72 THR A CA 1
ATOM 573 C C . THR A 1 72 ? -1.873 11.377 -4.113 1.00 94.44 72 THR A C 1
ATOM 575 O O . THR A 1 72 ? -1.173 10.405 -3.833 1.00 94.44 72 THR A O 1
ATOM 578 N N . MET A 1 73 ? -1.933 11.908 -5.333 1.00 92.44 73 MET A N 1
ATOM 579 C CA . MET A 1 73 ? -1.072 11.489 -6.432 1.00 92.44 73 MET A CA 1
ATOM 580 C C . MET A 1 73 ? 0.355 11.989 -6.184 1.00 92.44 73 MET A C 1
ATOM 582 O O . MET A 1 73 ? 0.559 13.109 -5.708 1.00 92.44 73 MET A O 1
ATOM 586 N N . HIS A 1 74 ? 1.345 11.162 -6.499 1.00 93.44 74 HIS A N 1
ATOM 587 C CA . HIS A 1 74 ? 2.740 11.590 -6.530 1.00 93.44 74 HIS A CA 1
ATOM 588 C C . HIS A 1 74 ? 3.003 12.528 -7.709 1.00 93.44 74 HIS A C 1
ATOM 590 O O . HIS A 1 74 ? 2.313 12.487 -8.729 1.00 93.44 74 HIS A O 1
ATOM 596 N N . ASP A 1 75 ? 4.052 13.336 -7.593 1.00 92.31 75 ASP A N 1
ATOM 597 C CA . ASP A 1 75 ? 4.495 14.148 -8.719 1.00 92.31 75 ASP A CA 1
ATOM 598 C C . ASP A 1 75 ? 5.317 13.285 -9.675 1.00 92.31 75 ASP A C 1
ATOM 600 O O . ASP A 1 75 ? 6.209 12.534 -9.264 1.00 92.31 75 ASP A O 1
ATOM 604 N N . PHE A 1 76 ? 5.036 13.426 -10.967 1.00 89.44 76 PHE A N 1
ATOM 605 C CA . PHE A 1 76 ? 5.796 12.801 -12.037 1.00 89.44 76 PHE A CA 1
ATOM 606 C C . PHE A 1 76 ? 6.438 13.876 -12.908 1.00 89.44 76 PHE A C 1
ATOM 608 O O . PHE A 1 76 ? 5.754 14.657 -13.573 1.00 89.44 76 PHE A O 1
ATOM 615 N N . HIS A 1 77 ? 7.768 13.904 -12.918 1.00 86.38 77 HIS A N 1
ATOM 616 C CA . HIS A 1 77 ? 8.533 14.797 -13.777 1.00 86.38 77 HIS A CA 1
ATOM 617 C C . HIS A 1 77 ? 9.137 13.992 -14.920 1.00 86.38 77 HIS A C 1
ATOM 619 O O . HIS A 1 77 ? 10.117 13.273 -14.726 1.00 86.38 77 HIS A O 1
ATOM 625 N N . LEU A 1 78 ? 8.566 14.138 -16.114 1.00 80.75 78 LEU A N 1
ATOM 626 C CA . LEU A 1 78 ? 9.090 13.507 -17.319 1.00 80.75 78 LEU A CA 1
ATOM 627 C C . LEU A 1 78 ? 10.340 14.256 -17.805 1.00 80.75 78 LEU A C 1
ATOM 629 O O . LEU A 1 78 ? 10.279 15.438 -18.145 1.00 80.75 78 LEU A O 1
ATOM 633 N N . ASN A 1 79 ? 11.471 13.557 -17.874 1.00 76.19 79 ASN A N 1
ATOM 634 C CA . ASN A 1 79 ? 12.703 14.044 -18.495 1.00 76.19 79 ASN A CA 1
ATOM 635 C C . ASN A 1 79 ? 13.368 12.894 -19.269 1.00 76.19 79 ASN A C 1
ATOM 637 O O . ASN A 1 79 ? 13.354 11.752 -18.816 1.00 76.19 79 ASN A O 1
ATOM 641 N N . ARG A 1 80 ? 13.977 13.194 -20.422 1.00 60.38 80 ARG A N 1
ATOM 642 C CA . ARG A 1 80 ? 14.606 12.211 -21.322 1.00 60.38 80 ARG A CA 1
ATOM 643 C C . ARG A 1 80 ? 15.662 11.326 -20.651 1.00 60.38 80 ARG A C 1
ATOM 645 O O . ARG A 1 80 ? 15.903 10.236 -21.145 1.00 60.38 80 ARG A O 1
ATOM 652 N N . SER A 1 81 ? 16.288 11.786 -19.567 1.00 62.94 81 SER A N 1
ATOM 653 C CA . SER A 1 81 ? 17.378 11.053 -18.893 1.00 62.94 81 SER A CA 1
ATOM 654 C C . SER A 1 81 ? 17.200 10.927 -17.380 1.00 62.94 81 SER A C 1
ATOM 656 O O . SER A 1 81 ? 17.936 10.193 -16.735 1.00 62.94 81 SER A O 1
ATOM 658 N N . THR A 1 82 ? 16.262 11.673 -16.793 1.00 68.75 82 THR A N 1
ATOM 659 C CA . THR A 1 82 ? 16.108 11.789 -15.332 1.00 68.75 82 THR A CA 1
ATOM 660 C C . THR A 1 82 ? 14.637 11.812 -14.927 1.00 68.75 82 THR A C 1
ATOM 662 O O . THR A 1 82 ? 14.254 12.592 -14.049 1.00 68.75 82 THR A O 1
ATOM 665 N N . SER A 1 83 ? 13.786 11.050 -15.625 1.00 77.19 83 SER A N 1
ATOM 666 C CA . SER A 1 83 ? 12.383 10.935 -15.221 1.00 77.19 83 SER A CA 1
ATOM 667 C C . SER A 1 83 ? 12.330 10.512 -13.755 1.00 77.19 83 SER A C 1
ATOM 669 O O . SER A 1 83 ? 12.951 9.519 -13.379 1.00 77.19 83 SER A O 1
ATOM 671 N N . ARG A 1 84 ? 11.668 11.315 -12.915 1.00 82.00 84 ARG A N 1
ATOM 672 C CA . ARG A 1 84 ? 11.623 11.082 -11.467 1.00 82.00 84 ARG A CA 1
ATOM 673 C C . ARG A 1 84 ? 10.198 11.119 -10.956 1.00 82.00 84 ARG A C 1
ATOM 675 O O . ARG A 1 84 ? 9.401 11.966 -11.366 1.00 82.00 84 ARG A O 1
ATOM 682 N N . ILE A 1 85 ? 9.948 10.253 -9.988 1.00 89.56 85 ILE A N 1
ATOM 683 C CA . ILE A 1 85 ? 8.726 10.221 -9.200 1.00 89.56 85 ILE A CA 1
ATOM 684 C C . ILE A 1 85 ? 9.030 10.766 -7.809 1.00 89.56 85 ILE A C 1
ATOM 686 O O . ILE A 1 85 ? 10.094 10.505 -7.244 1.00 89.56 85 ILE A O 1
ATOM 690 N N . VAL A 1 86 ? 8.114 11.571 -7.278 1.00 91.19 86 VAL A N 1
ATOM 691 C CA . VAL A 1 86 ? 8.275 12.237 -5.985 1.00 91.19 86 VAL A CA 1
ATOM 692 C C . VAL A 1 86 ? 7.034 12.015 -5.150 1.00 91.19 86 VAL A C 1
ATOM 694 O O . VAL A 1 86 ? 5.946 12.480 -5.490 1.00 91.19 86 VAL A O 1
ATOM 697 N N . ILE A 1 87 ? 7.208 11.346 -4.015 1.00 93.62 87 ILE A N 1
ATOM 698 C CA . ILE A 1 87 ? 6.154 11.261 -3.014 1.00 93.62 87 ILE A CA 1
ATOM 699 C C . ILE A 1 87 ? 6.014 12.630 -2.342 1.00 93.62 87 ILE A C 1
ATOM 701 O O . ILE A 1 87 ? 6.880 13.058 -1.582 1.00 93.62 87 ILE A O 1
ATOM 705 N N . THR A 1 88 ? 4.916 13.321 -2.638 1.00 94.00 88 THR A N 1
ATOM 706 C CA . THR A 1 88 ? 4.576 14.636 -2.068 1.00 94.00 88 THR A CA 1
ATOM 707 C C . THR A 1 88 ? 3.999 14.515 -0.661 1.00 94.00 88 THR A C 1
ATOM 709 O O . THR A 1 88 ? 4.232 15.367 0.196 1.00 94.00 88 THR A O 1
ATOM 712 N N . LYS A 1 89 ? 3.271 13.425 -0.409 1.00 96.75 89 LYS A N 1
ATOM 713 C CA . LYS A 1 89 ? 2.670 13.088 0.878 1.00 96.75 89 LYS A CA 1
ATOM 714 C C . LYS A 1 89 ? 2.961 11.620 1.196 1.00 96.75 89 LYS A C 1
ATOM 716 O O . LYS A 1 89 ? 2.397 10.747 0.538 1.00 96.75 89 LYS A O 1
ATOM 721 N N . PRO A 1 90 ? 3.842 11.339 2.170 1.00 97.12 90 PRO A N 1
ATOM 722 C CA . PRO A 1 90 ? 4.085 9.982 2.641 1.00 97.12 90 PRO A CA 1
ATOM 723 C C . PRO A 1 90 ? 2.851 9.390 3.320 1.00 97.12 90 PRO A C 1
ATOM 725 O O . PRO A 1 90 ? 2.155 10.078 4.075 1.00 97.12 90 PRO A O 1
ATOM 728 N N . SER A 1 91 ? 2.600 8.106 3.084 1.00 97.12 91 SER A N 1
ATOM 729 C CA . SER A 1 91 ? 1.564 7.361 3.792 1.00 97.12 91 SER A CA 1
ATOM 730 C C . SER A 1 91 ? 1.798 7.374 5.311 1.00 97.12 91 SER A C 1
ATOM 732 O O . SER A 1 91 ? 2.920 7.158 5.769 1.00 97.12 91 SER A O 1
ATOM 734 N N . PRO A 1 92 ? 0.754 7.571 6.137 1.00 95.81 92 PRO A N 1
ATOM 735 C CA . PRO A 1 92 ? 0.874 7.454 7.590 1.00 95.81 92 PRO A CA 1
ATOM 736 C C . PRO A 1 92 ? 1.076 6.005 8.068 1.00 95.81 92 PRO A C 1
ATOM 738 O O . PRO A 1 92 ? 1.372 5.794 9.246 1.00 95.81 92 PRO A O 1
ATOM 741 N N . VAL A 1 93 ? 0.887 5.023 7.180 1.00 95.88 93 VAL A N 1
ATOM 742 C CA . VAL A 1 93 ? 1.012 3.586 7.454 1.00 95.88 93 VAL A CA 1
ATOM 743 C C . VAL A 1 93 ? 1.830 2.892 6.370 1.00 95.88 93 VAL A C 1
ATOM 745 O O . VAL A 1 93 ? 1.758 3.247 5.196 1.00 95.88 93 VAL A O 1
ATOM 748 N N . PHE A 1 94 ? 2.628 1.905 6.760 1.00 96.06 94 PHE A N 1
ATOM 749 C CA . PHE A 1 94 ? 3.448 1.066 5.877 1.00 96.06 94 PHE A CA 1
ATOM 750 C C . PHE A 1 94 ? 4.517 1.797 5.049 1.00 96.06 94 PHE A C 1
ATOM 752 O O . PHE A 1 94 ? 5.168 1.161 4.217 1.00 96.06 94 PHE A O 1
ATOM 759 N N . TYR A 1 95 ? 4.730 3.101 5.264 1.00 95.69 95 TYR A N 1
ATOM 760 C CA . TYR A 1 95 ? 5.627 3.899 4.428 1.00 95.69 95 TYR A CA 1
ATOM 761 C C . TYR A 1 95 ? 7.066 3.379 4.464 1.00 95.69 95 TYR A C 1
ATOM 763 O O . TYR A 1 95 ? 7.576 2.916 3.449 1.00 95.69 95 TYR A O 1
ATOM 771 N N . ASP A 1 96 ? 7.676 3.348 5.646 1.00 91.50 96 ASP A N 1
ATOM 772 C CA . ASP A 1 96 ? 9.069 2.913 5.814 1.00 91.50 96 ASP A CA 1
ATOM 773 C C . ASP A 1 96 ? 9.250 1.384 5.686 1.00 91.50 96 ASP A C 1
ATOM 775 O O . ASP A 1 96 ? 10.368 0.886 5.564 1.00 91.50 96 ASP A O 1
ATOM 779 N N . GLU A 1 97 ? 8.160 0.615 5.747 1.00 90.31 97 GLU A N 1
ATOM 780 C CA . GLU A 1 97 ? 8.199 -0.851 5.862 1.00 90.31 97 GLU A CA 1
ATOM 781 C C . GLU A 1 97 ? 7.960 -1.566 4.534 1.00 90.31 97 GLU A C 1
ATOM 783 O O . GLU A 1 97 ? 8.607 -2.581 4.268 1.00 90.31 97 GLU A O 1
ATOM 788 N N . ILE A 1 98 ? 7.044 -1.032 3.719 1.00 95.25 98 ILE A N 1
ATOM 789 C CA . ILE A 1 98 ? 6.605 -1.612 2.446 1.00 95.25 98 ILE A CA 1
ATOM 790 C C . ILE A 1 98 ? 6.837 -0.616 1.313 1.00 95.25 98 ILE A C 1
ATOM 792 O O . ILE A 1 98 ? 7.528 -0.947 0.353 1.00 95.25 98 ILE A O 1
ATOM 796 N N . ILE A 1 99 ? 6.288 0.601 1.416 1.00 97.31 99 ILE A N 1
ATOM 797 C CA . ILE A 1 99 ? 6.243 1.551 0.292 1.00 97.31 99 ILE A CA 1
ATOM 798 C C . ILE A 1 99 ? 7.655 1.948 -0.138 1.00 97.31 99 ILE A C 1
ATOM 800 O O . ILE A 1 99 ? 7.993 1.772 -1.301 1.00 97.31 99 ILE A O 1
ATOM 804 N N . VAL A 1 100 ? 8.503 2.417 0.781 1.00 95.75 100 VAL A N 1
ATOM 805 C CA . VAL A 1 100 ? 9.877 2.835 0.451 1.00 95.75 100 VAL A CA 1
ATOM 806 C C . VAL A 1 100 ? 10.668 1.689 -0.183 1.00 95.75 100 VAL A C 1
ATOM 808 O O . VAL A 1 100 ? 11.335 1.907 -1.187 1.00 95.75 100 VAL A O 1
ATOM 811 N N . LYS A 1 101 ? 10.516 0.456 0.321 1.00 95.38 101 LYS A N 1
ATOM 812 C CA . LYS A 1 101 ? 11.184 -0.723 -0.253 1.00 95.38 101 LYS A CA 1
ATOM 813 C C . LYS A 1 101 ? 10.684 -1.054 -1.660 1.00 95.38 101 LYS A C 1
ATOM 815 O O . LYS A 1 101 ? 11.467 -1.436 -2.518 1.00 95.38 101 LYS A O 1
ATOM 820 N N . CYS A 1 102 ? 9.384 -0.904 -1.918 1.00 97.19 102 CYS A N 1
ATOM 821 C CA . CYS A 1 102 ? 8.825 -1.073 -3.263 1.00 97.19 102 CYS A CA 1
ATOM 822 C C . CYS A 1 102 ? 9.380 -0.034 -4.248 1.00 97.19 102 CYS A C 1
ATOM 824 O O . CYS A 1 102 ? 9.529 -0.334 -5.428 1.00 97.19 102 CYS A O 1
ATOM 826 N N . LEU A 1 103 ? 9.699 1.169 -3.761 1.00 95.81 103 LEU A N 1
ATOM 827 C CA . LEU A 1 103 ? 10.190 2.292 -4.561 1.00 95.81 103 LEU A CA 1
ATOM 828 C C . LEU A 1 103 ? 11.719 2.343 -4.694 1.00 95.81 103 LEU A C 1
ATOM 830 O O . LEU A 1 103 ? 12.253 3.342 -5.182 1.00 95.81 103 LEU A O 1
ATOM 834 N N . GLU A 1 104 ? 12.425 1.283 -4.290 1.00 94.69 104 GLU A N 1
ATOM 835 C CA . GLU A 1 104 ? 13.874 1.194 -4.451 1.00 94.69 104 GLU A CA 1
ATOM 836 C C . GLU A 1 104 ? 14.294 1.342 -5.917 1.00 94.69 104 GLU A C 1
ATOM 838 O O . GLU A 1 104 ? 13.668 0.799 -6.839 1.00 94.69 104 GLU A O 1
ATOM 843 N N . THR A 1 105 ? 15.380 2.092 -6.125 1.00 89.88 105 THR A N 1
ATOM 844 C CA . THR A 1 105 ? 15.914 2.343 -7.474 1.00 89.88 105 THR A CA 1
ATOM 845 C C . THR A 1 105 ? 16.519 1.071 -8.061 1.00 89.88 105 THR A C 1
ATOM 847 O O . THR A 1 105 ? 16.307 0.784 -9.233 1.00 89.88 105 THR A O 1
ATOM 850 N N . ASP A 1 106 ? 17.226 0.280 -7.249 1.00 89.94 106 ASP A N 1
ATOM 851 C CA . ASP A 1 106 ? 17.656 -1.062 -7.643 1.00 89.94 106 ASP A CA 1
ATOM 852 C C . ASP A 1 106 ? 16.479 -2.035 -7.492 1.00 89.94 106 ASP A C 1
ATOM 854 O O . ASP A 1 106 ? 16.040 -2.336 -6.379 1.00 89.94 106 ASP A O 1
ATOM 858 N N . SER A 1 107 ? 15.979 -2.556 -8.616 1.00 91.19 107 SER A N 1
ATOM 859 C CA . SER A 1 107 ? 14.843 -3.483 -8.645 1.00 91.19 107 SER A CA 1
ATOM 860 C C . SER A 1 107 ? 15.080 -4.757 -7.829 1.00 91.19 107 SER A C 1
ATOM 862 O O . SER A 1 107 ? 14.123 -5.353 -7.329 1.00 91.19 107 SER A O 1
ATOM 864 N N . LYS A 1 108 ? 16.344 -5.145 -7.605 1.00 90.81 108 LYS A N 1
ATOM 865 C CA . LYS A 1 108 ? 16.710 -6.307 -6.779 1.00 90.81 108 LYS A CA 1
ATOM 866 C C . LYS A 1 108 ? 16.502 -6.079 -5.284 1.00 90.81 108 LYS A C 1
ATOM 868 O O . LYS A 1 108 ? 16.374 -7.055 -4.554 1.00 90.81 108 LYS A O 1
ATOM 873 N N . GLN A 1 109 ? 16.472 -4.824 -4.834 1.00 92.94 109 GLN A N 1
ATOM 874 C CA . GLN A 1 109 ? 16.207 -4.472 -3.433 1.00 92.94 109 GLN A CA 1
ATOM 875 C C . GLN A 1 109 ? 14.709 -4.385 -3.128 1.00 92.94 109 GLN A C 1
ATOM 877 O O . GLN A 1 109 ? 14.313 -4.341 -1.962 1.00 92.94 109 GLN A O 1
ATOM 882 N N . ARG A 1 110 ? 13.860 -4.377 -4.163 1.00 94.50 110 ARG A N 1
ATOM 883 C CA . ARG A 1 110 ? 12.411 -4.385 -3.979 1.00 94.50 110 ARG A CA 1
ATOM 884 C C . ARG A 1 110 ? 11.962 -5.737 -3.424 1.00 94.50 110 ARG A C 1
ATOM 886 O O . ARG A 1 110 ? 12.473 -6.771 -3.871 1.00 94.50 110 ARG A O 1
ATOM 893 N N . PRO A 1 111 ? 10.965 -5.766 -2.527 1.00 93.94 111 PRO A N 1
ATOM 894 C CA . PRO A 1 111 ? 10.420 -7.012 -2.010 1.00 93.94 111 PRO A CA 1
ATOM 895 C C . PRO A 1 111 ? 9.728 -7.816 -3.118 1.00 93.94 111 PRO A C 1
ATOM 897 O O . PRO A 1 111 ? 9.486 -7.353 -4.235 1.00 93.94 111 PRO A O 1
ATOM 900 N N . THR A 1 112 ? 9.439 -9.069 -2.832 1.00 93.00 112 THR A N 1
ATOM 901 C CA . THR A 1 112 ? 8.531 -9.918 -3.599 1.00 93.00 112 THR A CA 1
ATOM 902 C C . THR A 1 112 ? 7.089 -9.669 -3.164 1.00 93.00 112 THR A C 1
ATOM 904 O O . THR A 1 112 ? 6.831 -9.187 -2.059 1.00 93.00 112 THR A O 1
ATOM 907 N N . ALA A 1 113 ? 6.125 -10.047 -4.006 1.00 92.81 113 ALA A N 1
ATOM 908 C CA . ALA A 1 113 ? 4.712 -9.988 -3.633 1.00 92.81 113 ALA A CA 1
ATOM 909 C C . ALA A 1 113 ? 4.415 -10.830 -2.377 1.00 92.81 113 ALA A C 1
ATOM 911 O O . ALA A 1 113 ? 3.627 -10.407 -1.539 1.00 92.81 113 ALA A O 1
ATOM 912 N N . ILE A 1 114 ? 5.108 -11.963 -2.209 1.00 90.81 114 ILE A N 1
ATOM 913 C CA . ILE A 1 114 ? 4.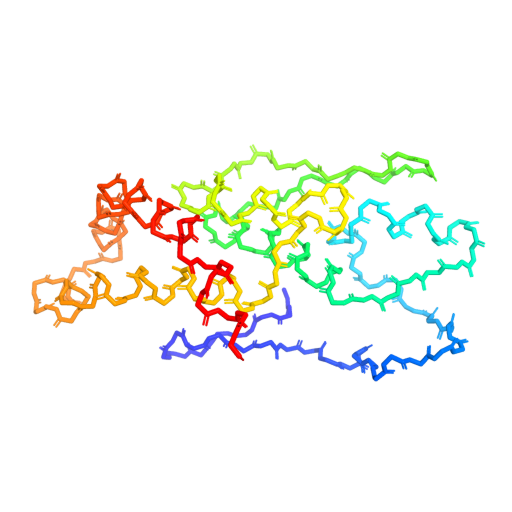979 -12.848 -1.042 1.00 90.81 114 ILE A CA 1
ATOM 914 C C . ILE A 1 114 ? 5.433 -12.136 0.238 1.00 90.81 114 ILE A C 1
ATOM 916 O O . ILE A 1 114 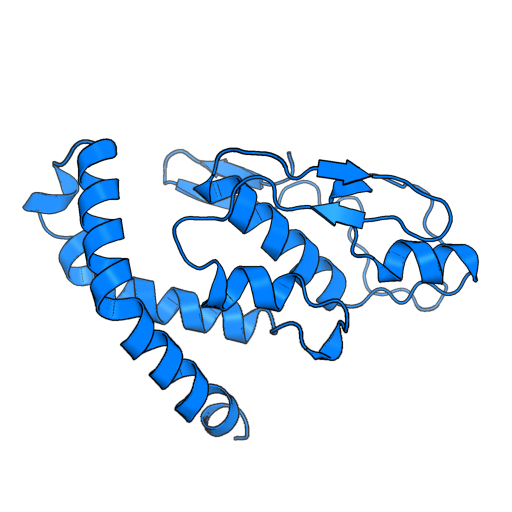? 4.734 -12.178 1.244 1.00 90.81 114 ILE A O 1
ATOM 920 N N . GLU A 1 115 ? 6.578 -11.448 0.221 1.00 90.81 115 GLU A N 1
ATOM 921 C CA . GLU A 1 115 ? 7.057 -10.697 1.394 1.00 90.81 115 GLU A CA 1
ATOM 922 C C . GLU A 1 115 ? 6.089 -9.573 1.791 1.00 90.81 115 GLU A C 1
ATOM 924 O O . GLU A 1 115 ? 5.857 -9.340 2.981 1.00 90.81 115 GLU A O 1
ATOM 929 N N . ILE A 1 116 ? 5.497 -8.891 0.804 1.00 94.00 116 ILE A N 1
ATOM 930 C CA . ILE A 1 116 ? 4.475 -7.863 1.037 1.00 94.00 116 ILE A CA 1
ATOM 931 C C . ILE A 1 116 ? 3.216 -8.491 1.640 1.00 94.00 116 ILE A C 1
ATOM 933 O O . ILE A 1 116 ? 2.763 -8.036 2.689 1.00 94.00 116 ILE A O 1
ATOM 937 N N . GLU A 1 117 ? 2.663 -9.523 0.997 1.00 92.69 117 GLU A N 1
ATOM 938 C CA . GLU A 1 117 ? 1.454 -10.230 1.436 1.00 92.69 117 GLU A CA 1
ATOM 939 C C . GLU A 1 117 ? 1.604 -10.691 2.882 1.00 92.69 117 GLU A C 1
ATOM 941 O O . GLU A 1 117 ? 0.778 -10.369 3.728 1.00 92.69 117 GLU A O 1
ATOM 946 N N . LYS A 1 118 ? 2.720 -11.344 3.196 1.00 89.38 118 LYS A N 1
ATOM 947 C CA . LYS A 1 118 ? 2.978 -11.890 4.525 1.00 89.38 118 LYS A CA 1
ATOM 948 C C . LYS A 1 118 ? 3.164 -10.813 5.581 1.00 89.38 118 LYS A C 1
ATOM 950 O O . LYS A 1 118 ? 2.712 -10.971 6.711 1.00 89.38 118 LYS A O 1
ATOM 955 N N . THR A 1 119 ? 3.772 -9.684 5.217 1.00 92.06 119 THR A N 1
ATOM 956 C CA . THR A 1 119 ? 3.820 -8.521 6.111 1.00 92.06 119 THR A CA 1
ATOM 957 C C . THR A 1 119 ? 2.406 -8.027 6.425 1.00 92.06 119 THR A C 1
ATOM 959 O O . THR A 1 119 ? 2.102 -7.752 7.583 1.00 92.06 119 THR A O 1
ATOM 962 N N . LEU A 1 120 ? 1.528 -7.933 5.421 1.00 94.06 120 LEU A N 1
ATOM 963 C CA . LEU A 1 120 ? 0.146 -7.481 5.604 1.00 94.06 120 LEU A CA 1
ATOM 964 C C . LEU A 1 120 ? -0.712 -8.496 6.373 1.00 94.06 120 LEU A C 1
ATOM 966 O O . LEU A 1 120 ? -1.500 -8.076 7.218 1.00 94.06 120 LEU A O 1
ATOM 970 N N . GLU A 1 121 ? -0.526 -9.797 6.144 1.00 92.94 121 GLU A N 1
ATOM 971 C CA . GLU A 1 121 ? -1.169 -10.871 6.914 1.00 92.94 121 GLU A CA 1
ATOM 972 C C . GLU A 1 121 ? -0.844 -10.752 8.407 1.00 92.94 121 GLU A C 1
ATOM 974 O O . GLU A 1 121 ? -1.752 -10.801 9.226 1.00 92.94 121 GLU A O 1
ATOM 979 N N . LEU A 1 122 ? 0.412 -10.478 8.781 1.00 92.88 122 LEU A N 1
ATOM 980 C CA . LEU A 1 122 ? 0.776 -10.284 10.191 1.00 92.88 122 LEU A CA 1
ATOM 981 C C . LEU A 1 122 ? 0.023 -9.114 10.843 1.00 92.88 122 LEU A C 1
ATOM 983 O O . LEU A 1 122 ? -0.349 -9.190 12.015 1.00 92.88 122 LEU A O 1
ATOM 987 N N . TYR A 1 123 ? -0.210 -8.022 10.107 1.00 95.06 123 TYR A N 1
ATOM 988 C CA . TYR A 1 123 ? -1.044 -6.924 10.604 1.00 95.06 123 TYR A CA 1
ATOM 989 C C . TYR A 1 123 ? -2.519 -7.311 10.688 1.00 95.06 123 TYR A C 1
ATOM 991 O O . TYR A 1 123 ? -3.188 -6.892 11.631 1.00 95.06 123 TYR A O 1
ATOM 999 N N . GLU A 1 124 ? -3.025 -8.065 9.712 1.00 93.50 124 GLU A N 1
ATOM 1000 C CA . GLU A 1 124 ? -4.400 -8.566 9.689 1.00 93.50 124 GLU A CA 1
ATOM 1001 C C . GLU A 1 124 ? -4.660 -9.455 10.906 1.00 93.50 124 GLU A C 1
ATOM 1003 O O . GLU A 1 124 ? -5.544 -9.143 11.705 1.00 93.50 124 GLU A O 1
ATOM 1008 N N . GLU A 1 125 ? -3.809 -10.459 11.116 1.00 93.94 125 GLU A N 1
ATOM 1009 C CA . GLU A 1 125 ? -3.893 -11.404 12.224 1.00 93.94 125 GLU A CA 1
ATOM 1010 C C . GLU A 1 125 ? -3.820 -10.673 13.566 1.00 93.94 125 GLU A C 1
ATOM 1012 O O . GLU A 1 125 ? -4.685 -10.852 14.426 1.00 93.94 125 GLU A O 1
ATOM 1017 N N . ALA A 1 126 ? -2.841 -9.776 13.731 1.00 94.75 126 ALA A N 1
ATOM 1018 C CA . ALA A 1 126 ? -2.667 -9.010 14.961 1.00 94.75 126 ALA A CA 1
ATOM 1019 C C . ALA A 1 126 ? -3.810 -8.010 15.224 1.00 94.75 126 ALA A C 1
ATOM 1021 O O . ALA A 1 126 ? -4.039 -7.629 16.375 1.00 94.75 126 ALA A O 1
ATOM 1022 N N . PHE A 1 127 ? -4.529 -7.567 14.186 1.00 95.94 127 PHE A N 1
ATOM 1023 C CA . PHE A 1 127 ? -5.670 -6.659 14.321 1.00 95.94 127 PHE A CA 1
ATOM 1024 C C . PHE A 1 127 ? -7.024 -7.377 14.364 1.00 95.94 127 PHE A C 1
ATOM 1026 O O . PHE A 1 127 ? -8.025 -6.752 14.724 1.00 95.94 127 PHE A O 1
ATOM 1033 N N . SER A 1 128 ? -7.071 -8.665 14.019 1.00 95.06 128 SER A N 1
ATOM 1034 C CA . SER A 1 128 ? -8.295 -9.444 13.798 1.00 95.06 128 SER A CA 1
ATOM 1035 C C . SER A 1 128 ? -9.283 -9.350 14.967 1.00 95.06 128 SER A C 1
ATOM 1037 O O . SER A 1 128 ? -10.432 -8.948 14.774 1.00 95.06 128 SER A O 1
ATOM 1039 N N . GLU A 1 129 ? -8.831 -9.596 16.200 1.00 93.25 129 GLU A N 1
ATOM 1040 C CA . GLU A 1 129 ? -9.669 -9.516 17.404 1.00 93.25 129 GLU A CA 1
ATOM 1041 C C . GLU A 1 129 ? -10.301 -8.128 17.579 1.00 93.25 129 GLU A C 1
ATOM 1043 O O . GLU A 1 129 ? -11.485 -8.000 17.898 1.00 93.25 129 GLU A O 1
ATOM 1048 N N . THR A 1 130 ? -9.529 -7.068 17.321 1.00 94.19 130 THR A N 1
ATOM 1049 C CA . THR A 1 130 ? -10.038 -5.694 17.395 1.00 94.19 130 THR A CA 1
ATOM 1050 C C . THR A 1 130 ? -11.032 -5.434 16.269 1.00 94.19 130 THR A C 1
ATOM 1052 O O . THR A 1 130 ? -12.120 -4.921 16.528 1.00 94.19 130 THR A O 1
ATOM 1055 N N . ARG A 1 131 ? -10.695 -5.823 15.035 1.00 91.56 131 ARG A N 1
ATOM 1056 C CA . ARG A 1 131 ? -11.509 -5.632 13.828 1.00 91.56 131 ARG A CA 1
ATOM 1057 C C . ARG A 1 131 ? -12.893 -6.272 13.947 1.00 91.56 131 ARG A C 1
ATOM 1059 O O . ARG A 1 131 ? -13.875 -5.660 13.529 1.00 91.56 131 ARG A O 1
ATOM 1066 N N . PHE A 1 132 ? -12.967 -7.476 14.512 1.00 92.12 132 PHE A N 1
ATOM 1067 C CA . PHE A 1 132 ? -14.215 -8.228 14.673 1.00 92.12 132 PHE A CA 1
ATOM 1068 C C . PHE A 1 132 ? -14.956 -7.929 15.981 1.00 92.12 132 PHE A C 1
ATOM 1070 O O . PHE A 1 132 ? -16.069 -8.413 16.174 1.00 92.12 132 PHE A O 1
ATOM 1077 N N . SER A 1 133 ? -14.392 -7.104 16.867 1.00 94.88 133 SER A N 1
ATOM 1078 C CA . SER A 1 133 ? -15.075 -6.716 18.101 1.00 94.88 133 SER A CA 1
ATOM 1079 C C . SER A 1 133 ? -16.328 -5.871 17.832 1.00 94.88 133 SER A C 1
ATOM 1081 O O . SER A 1 133 ? -16.328 -4.942 17.018 1.00 94.88 133 SER A O 1
ATOM 1083 N N . ASP A 1 134 ? -17.396 -6.136 18.587 1.00 94.00 134 ASP A N 1
ATOM 1084 C CA . ASP A 1 134 ? -18.647 -5.366 18.549 1.00 94.00 134 ASP A CA 1
ATOM 1085 C C . ASP A 1 134 ? -18.437 -3.862 18.763 1.00 94.00 134 ASP A C 1
ATOM 1087 O O . ASP A 1 134 ? -19.153 -3.029 18.201 1.00 94.00 134 ASP A O 1
ATOM 1091 N N . SER A 1 135 ? -17.459 -3.504 19.598 1.00 94.88 135 SER A N 1
ATOM 1092 C CA . SER A 1 135 ? -17.129 -2.112 19.882 1.00 94.88 135 SER A CA 1
ATOM 1093 C C . SER A 1 135 ? -16.535 -1.419 18.659 1.00 94.88 135 SER A C 1
ATOM 1095 O O . SER A 1 135 ? -16.899 -0.274 18.403 1.00 94.88 135 SER A O 1
ATOM 1097 N N . TYR A 1 136 ? -15.682 -2.102 17.888 1.00 94.38 136 TYR A N 1
ATOM 1098 C CA . TYR A 1 136 ? -15.054 -1.568 16.683 1.00 94.38 136 TYR A CA 1
ATOM 1099 C C . TYR A 1 136 ? -16.014 -1.517 15.495 1.00 94.38 136 TYR A C 1
ATOM 1101 O O . TYR A 1 136 ? -16.078 -0.500 14.801 1.00 94.38 136 TYR A O 1
ATOM 1109 N N . THR A 1 137 ? -16.790 -2.578 15.253 1.00 92.94 137 THR A N 1
ATOM 1110 C CA . THR A 1 137 ? -17.673 -2.671 14.075 1.00 92.94 137 THR A CA 1
ATOM 1111 C C . THR A 1 137 ? -18.696 -1.536 14.027 1.00 92.94 137 THR A C 1
ATOM 1113 O O . THR A 1 137 ? -18.955 -1.003 12.944 1.00 92.94 137 THR A O 1
ATOM 1116 N N . ARG A 1 138 ? -19.178 -1.093 15.197 1.00 95.12 138 ARG A N 1
ATOM 1117 C CA . ARG A 1 138 ? -20.143 0.006 15.384 1.00 95.12 138 ARG A CA 1
ATOM 1118 C C . ARG A 1 138 ? -19.533 1.413 15.302 1.00 95.12 138 ARG A C 1
ATOM 1120 O O . ARG A 1 138 ? -20.266 2.401 15.360 1.00 95.12 138 ARG A O 1
ATOM 1127 N N . LEU A 1 139 ? -18.209 1.546 15.188 1.00 96.19 139 LEU A N 1
ATOM 1128 C CA . LEU A 1 139 ? -17.554 2.849 15.058 1.00 96.19 139 LEU A CA 1
ATOM 1129 C C . LEU A 1 139 ? -17.785 3.467 13.673 1.00 96.19 139 LEU A C 1
ATOM 1131 O O . LEU A 1 139 ? -17.772 2.788 12.648 1.00 96.19 139 LEU A O 1
ATOM 1135 N N . SER A 1 140 ? -17.886 4.798 13.637 1.00 96.62 140 SER A N 1
AT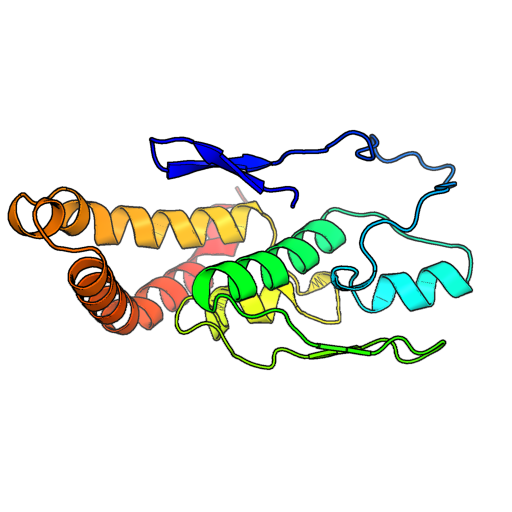OM 1136 C CA . SER A 1 140 ? -17.754 5.574 12.398 1.00 96.62 140 SER A CA 1
ATOM 1137 C C . SER A 1 140 ? -16.374 5.361 11.768 1.00 96.62 140 SER A C 1
ATOM 1139 O O . SER A 1 140 ? -15.401 5.235 12.514 1.00 96.62 140 SER A O 1
ATOM 1141 N N . ILE A 1 141 ? -16.261 5.477 10.442 1.00 91.94 141 ILE A N 1
ATOM 1142 C CA . ILE A 1 141 ? -14.997 5.334 9.686 1.00 91.94 141 ILE A CA 1
ATOM 1143 C C . ILE A 1 141 ? -13.845 6.125 10.333 1.00 91.94 141 ILE A C 1
ATOM 1145 O O . ILE A 1 141 ? -12.871 5.528 10.769 1.00 91.94 141 ILE A O 1
ATOM 1149 N N . LYS A 1 142 ? -14.029 7.425 10.608 1.00 94.88 142 LYS A N 1
ATOM 1150 C CA . LYS A 1 142 ? -13.003 8.268 11.267 1.00 94.88 142 LYS A CA 1
ATOM 1151 C C . LYS A 1 142 ? -12.481 7.720 12.606 1.00 94.88 142 LYS A C 1
ATOM 1153 O O . LYS A 1 142 ? -11.337 7.954 12.983 1.00 94.88 142 LYS A O 1
ATOM 1158 N N . LYS A 1 143 ? -13.337 7.034 13.372 1.00 96.62 143 LYS A N 1
ATOM 1159 C CA . LYS A 1 143 ? -12.957 6.411 14.650 1.00 96.62 143 LYS A CA 1
ATOM 1160 C C . LYS A 1 143 ? -12.252 5.073 14.418 1.00 96.62 143 LYS A C 1
ATOM 1162 O O . LYS A 1 143 ? -11.305 4.786 15.142 1.00 96.62 143 LYS A O 1
ATOM 1167 N N . LYS A 1 144 ? -12.675 4.298 13.412 1.00 95.06 144 LYS A N 1
ATOM 1168 C CA . LYS A 1 144 ? -11.979 3.080 12.971 1.00 95.06 144 LYS A CA 1
ATOM 1169 C C . LYS A 1 144 ? -10.554 3.398 12.524 1.00 95.06 144 LYS A C 1
ATOM 1171 O O . LYS A 1 144 ? -9.632 2.741 13.001 1.00 95.06 144 LYS A O 1
ATOM 1176 N N . ASP A 1 145 ? -10.375 4.457 11.735 1.00 93.69 145 ASP A N 1
ATOM 1177 C CA . ASP A 1 145 ? -9.058 4.927 11.288 1.00 93.69 145 ASP A CA 1
ATOM 1178 C C . ASP A 1 145 ? -8.171 5.295 12.475 1.00 93.69 145 ASP A C 1
ATOM 1180 O O . ASP A 1 145 ? -7.012 4.896 12.547 1.00 93.69 145 ASP A O 1
ATOM 1184 N N . LYS A 1 146 ? -8.726 6.017 13.458 1.00 96.56 146 LYS A N 1
ATOM 1185 C CA . LYS A 1 146 ? -7.990 6.385 14.670 1.00 96.56 146 LYS A CA 1
ATOM 1186 C C . LYS A 1 146 ? -7.514 5.152 15.444 1.00 96.56 146 LYS A C 1
ATOM 1188 O O . LYS A 1 146 ? -6.341 5.090 15.804 1.00 96.56 146 LYS A O 1
ATOM 1193 N N . VAL A 1 147 ? -8.400 4.180 15.667 1.00 97.12 147 VAL A N 1
ATOM 1194 C CA . VAL A 1 147 ? -8.066 2.926 16.365 1.00 97.12 147 VAL A CA 1
ATOM 1195 C C . VAL A 1 147 ? -7.000 2.145 15.596 1.00 97.12 147 VAL A C 1
ATOM 1197 O O . VAL A 1 147 ? -6.031 1.684 16.195 1.00 97.12 147 VAL A O 1
ATOM 1200 N N . PHE A 1 148 ? -7.132 2.041 14.271 1.00 95.88 148 PHE A N 1
ATOM 1201 C CA . PHE A 1 148 ? -6.144 1.356 13.441 1.00 95.88 148 PHE A CA 1
ATOM 1202 C C . PHE A 1 148 ? -4.781 2.057 13.470 1.00 95.88 148 PHE A C 1
ATOM 1204 O O . PHE A 1 148 ? -3.761 1.400 13.637 1.00 95.88 148 PHE A O 1
ATOM 1211 N N . LEU A 1 149 ? -4.737 3.389 13.385 1.00 96.25 149 LEU A N 1
ATOM 1212 C CA . LEU A 1 149 ? -3.487 4.151 13.466 1.00 96.25 149 LEU A CA 1
ATOM 1213 C C . LEU A 1 149 ? -2.794 4.001 14.827 1.00 96.25 149 LEU A C 1
ATOM 1215 O O . LEU A 1 149 ? -1.566 3.955 14.890 1.00 96.25 149 LEU A O 1
ATOM 1219 N N . GLU A 1 150 ? -3.554 3.940 15.922 1.00 96.75 150 GLU A N 1
ATOM 1220 C CA . GLU A 1 150 ? -3.014 3.665 17.259 1.00 96.75 150 GLU A CA 1
ATOM 1221 C C . GLU A 1 150 ? -2.442 2.244 17.347 1.00 96.75 150 GLU A C 1
ATOM 1223 O O . GLU A 1 150 ? -1.305 2.065 17.793 1.00 96.75 150 GLU A O 1
ATOM 1228 N N . PHE A 1 151 ? -3.185 1.253 16.850 1.00 97.12 151 PHE A N 1
ATOM 1229 C CA . PHE A 1 151 ? -2.721 -0.127 16.735 1.00 97.12 151 PHE A CA 1
ATOM 1230 C C . PHE A 1 151 ? -1.440 -0.233 15.894 1.00 97.12 151 PHE A C 1
ATOM 1232 O O . PHE A 1 151 ? -0.451 -0.806 16.350 1.00 97.12 151 PHE A O 1
ATOM 1239 N N . TYR A 1 152 ? -1.423 0.358 14.700 1.00 96.06 152 TYR A N 1
ATOM 1240 C CA . TYR A 1 152 ? -0.290 0.312 13.783 1.00 96.06 152 TYR A CA 1
ATOM 1241 C C . TYR A 1 152 ? 0.962 0.920 14.424 1.00 96.06 152 TYR A C 1
ATOM 1243 O O . TYR A 1 152 ? 2.009 0.278 14.464 1.00 96.06 152 TYR A O 1
ATOM 1251 N N . ARG A 1 153 ? 0.857 2.117 15.021 1.00 95.62 153 ARG A N 1
ATOM 1252 C CA . ARG A 1 153 ? 1.991 2.775 15.698 1.00 95.62 153 ARG A CA 1
ATOM 1253 C C . ARG A 1 153 ? 2.568 1.935 16.833 1.00 95.62 153 ARG A C 1
ATOM 1255 O O . ARG A 1 153 ? 3.782 1.924 17.009 1.00 95.62 153 ARG A O 1
ATOM 1262 N N . LYS A 1 154 ? 1.709 1.246 17.589 1.00 95.88 154 LYS A N 1
ATOM 1263 C CA . LYS A 1 154 ? 2.126 0.381 18.696 1.00 95.88 154 LYS A CA 1
ATOM 1264 C C . LYS A 1 154 ? 2.838 -0.882 18.205 1.00 95.88 154 LYS A C 1
ATOM 1266 O O . LYS A 1 154 ? 3.788 -1.317 18.846 1.00 95.88 154 LYS A O 1
ATOM 1271 N N . ASN A 1 155 ? 2.393 -1.460 17.090 1.00 94.44 155 ASN A N 1
ATOM 1272 C CA . ASN A 1 155 ? 2.837 -2.787 16.656 1.00 94.44 155 ASN A CA 1
ATOM 1273 C C . ASN A 1 155 ? 3.885 -2.779 15.534 1.00 94.44 155 ASN A C 1
ATOM 1275 O O . ASN A 1 155 ? 4.572 -3.786 15.374 1.00 94.44 155 ASN A O 1
ATOM 1279 N N . LYS A 1 156 ? 4.071 -1.668 14.802 1.00 93.56 156 LYS A N 1
ATOM 1280 C CA . LYS A 1 156 ? 4.950 -1.633 13.616 1.00 93.56 156 LYS A CA 1
ATOM 1281 C C . LYS A 1 156 ? 6.364 -2.149 13.879 1.00 93.56 156 LYS A C 1
ATOM 1283 O O . LYS A 1 156 ? 6.842 -3.039 13.195 1.00 93.56 156 LYS A O 1
ATOM 1288 N N . HIS A 1 157 ? 6.998 -1.701 14.961 1.00 92.00 157 HIS A N 1
ATOM 1289 C CA . HIS A 1 157 ? 8.368 -2.105 15.278 1.00 92.00 157 HIS A CA 1
ATOM 1290 C C . HIS A 1 157 ? 8.481 -3.599 15.610 1.00 92.00 157 HIS A C 1
ATOM 1292 O O . HIS A 1 157 ? 9.502 -4.217 15.315 1.00 92.00 157 HIS A O 1
ATOM 1298 N N . HIS A 1 158 ? 7.439 -4.187 16.204 1.00 91.69 158 HIS A N 1
ATOM 1299 C CA . HIS A 1 158 ? 7.402 -5.613 16.514 1.00 91.69 158 HIS A CA 1
ATOM 1300 C C . HIS A 1 158 ? 7.238 -6.452 15.244 1.00 91.69 158 HIS A C 1
ATOM 1302 O O . HIS A 1 158 ? 7.991 -7.406 15.051 1.00 91.69 158 HIS A O 1
ATOM 1308 N N . ILE A 1 159 ? 6.315 -6.062 14.361 1.00 89.50 159 ILE A N 1
ATOM 1309 C CA . ILE A 1 159 ? 6.070 -6.759 13.092 1.00 89.50 159 ILE A CA 1
ATOM 1310 C C . ILE A 1 159 ? 7.282 -6.625 12.164 1.00 89.50 159 ILE A C 1
ATOM 1312 O O . ILE A 1 159 ? 7.777 -7.632 11.668 1.00 89.50 159 ILE A O 1
ATOM 1316 N N . GLN A 1 160 ? 7.846 -5.425 12.004 1.00 85.75 160 GLN A N 1
ATOM 1317 C CA . GLN A 1 160 ? 9.043 -5.203 11.188 1.00 85.75 160 GLN A CA 1
ATOM 1318 C C . GLN A 1 160 ? 10.232 -6.051 11.650 1.00 85.75 160 GLN A C 1
ATOM 1320 O O . GLN A 1 160 ? 10.960 -6.615 10.829 1.00 85.75 160 GLN A O 1
ATOM 1325 N N . ARG A 1 161 ? 10.430 -6.154 12.970 1.00 87.56 161 ARG A N 1
ATOM 1326 C CA . ARG A 1 161 ? 11.469 -7.002 13.553 1.00 87.56 161 ARG A CA 1
ATOM 1327 C C .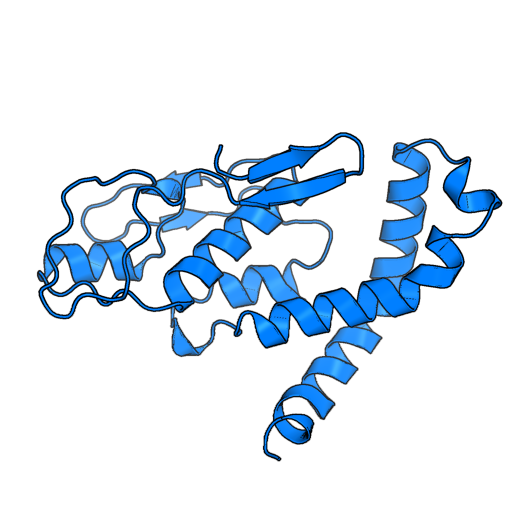 ARG A 1 161 ? 11.218 -8.474 13.238 1.00 87.56 161 ARG A C 1
ATOM 1329 O O . ARG A 1 161 ? 12.139 -9.147 12.791 1.00 87.56 161 ARG A O 1
ATOM 1336 N N . PHE A 1 162 ? 9.985 -8.947 13.407 1.00 86.38 162 PHE A N 1
ATOM 1337 C CA . PHE A 1 162 ? 9.611 -10.321 13.075 1.00 86.38 162 PHE A CA 1
ATOM 1338 C C . PHE A 1 162 ? 9.849 -10.636 11.589 1.00 86.38 162 PHE A C 1
ATOM 1340 O O . PHE A 1 162 ? 10.510 -11.616 11.259 1.00 86.38 162 PHE A O 1
ATOM 1347 N N . VAL A 1 163 ? 9.402 -9.771 10.678 1.00 83.06 163 VAL A N 1
ATOM 1348 C CA . VAL A 1 163 ? 9.640 -9.951 9.237 1.00 83.06 163 VAL A CA 1
ATOM 1349 C C . VAL A 1 163 ? 11.144 -9.985 8.934 1.00 83.06 163 VAL A C 1
ATOM 1351 O O . VAL A 1 163 ? 11.624 -10.855 8.217 1.00 83.06 163 VAL A O 1
ATOM 1354 N N . THR A 1 164 ? 11.934 -9.092 9.524 1.00 81.12 164 THR A N 1
ATOM 1355 C CA . THR A 1 164 ? 13.380 -9.053 9.245 1.00 81.12 164 THR A CA 1
ATOM 1356 C C . THR A 1 164 ? 14.116 -10.287 9.782 1.00 81.12 164 THR A C 1
ATOM 1358 O O . THR A 1 164 ? 15.015 -10.804 9.123 1.00 81.12 164 THR A O 1
ATOM 1361 N N . GLU A 1 165 ? 13.746 -10.774 10.968 1.00 82.19 165 GLU A N 1
ATOM 1362 C CA . GLU A 1 165 ? 14.422 -11.901 11.624 1.00 82.19 165 GLU A CA 1
ATOM 1363 C C . GLU A 1 165 ? 14.046 -13.260 11.011 1.00 82.19 165 GLU A C 1
ATOM 1365 O O . GLU A 1 165 ? 14.899 -14.143 10.910 1.00 82.19 165 GLU A O 1
ATOM 1370 N N . TYR A 1 166 ? 12.795 -13.435 10.578 1.00 72.94 166 TYR A N 1
ATOM 1371 C CA . TYR A 1 166 ? 12.265 -14.754 10.220 1.00 72.94 166 TYR A CA 1
ATOM 1372 C C . TYR A 1 166 ? 11.985 -14.936 8.721 1.00 72.94 166 TYR A C 1
ATOM 1374 O O . TYR A 1 166 ? 11.931 -16.076 8.251 1.00 72.94 166 TYR A O 1
ATOM 1382 N N . PHE A 1 167 ? 11.839 -13.852 7.951 1.00 70.12 167 PHE A N 1
ATOM 1383 C CA . PHE A 1 167 ? 11.247 -13.915 6.611 1.00 70.12 167 PHE A CA 1
ATOM 1384 C C . PHE A 1 167 ? 12.192 -14.150 5.416 1.00 70.12 167 PHE A C 1
ATOM 1386 O O . PHE A 1 167 ? 11.692 -14.273 4.304 1.00 70.12 167 PHE A O 1
ATOM 1393 N N . PRO A 1 168 ? 13.507 -14.391 5.603 1.00 57.34 168 PRO A N 1
ATOM 1394 C CA . PRO A 1 168 ? 14.231 -15.251 4.655 1.00 57.34 168 PRO A CA 1
ATOM 1395 C C . PRO A 1 168 ? 14.403 -16.686 5.172 1.00 57.34 168 PRO A C 1
ATOM 1397 O O . PRO A 1 168 ? 14.444 -17.630 4.391 1.00 57.34 168 PRO A O 1
ATOM 1400 N N . GLN A 1 169 ? 14.495 -16.889 6.490 1.00 54.16 169 GLN A N 1
ATOM 1401 C CA . GLN A 1 169 ? 14.889 -18.183 7.067 1.00 54.16 169 GLN A CA 1
ATOM 1402 C C . GLN A 1 169 ? 13.794 -19.254 6.976 1.00 54.16 169 GLN A C 1
ATOM 1404 O O . GLN A 1 169 ? 14.099 -20.441 6.886 1.00 54.16 169 GLN A O 1
ATOM 1409 N N . GLN A 1 170 ? 12.521 -18.855 6.993 1.00 53.50 170 GLN A N 1
ATOM 1410 C CA . GLN A 1 170 ? 11.395 -19.793 6.945 1.00 53.50 170 GLN A CA 1
ATOM 1411 C C . GLN A 1 170 ? 11.037 -20.268 5.523 1.00 53.50 170 GLN A C 1
ATOM 1413 O O . GLN A 1 170 ? 10.357 -21.285 5.398 1.00 53.50 170 GLN A O 1
ATOM 1418 N N . PHE A 1 171 ? 11.526 -19.586 4.477 1.00 51.19 171 PHE A N 1
ATOM 1419 C CA . PHE A 1 171 ? 11.209 -19.869 3.064 1.00 51.19 171 PHE A CA 1
ATOM 1420 C C . PHE A 1 171 ? 12.359 -20.520 2.282 1.00 51.19 171 PHE A C 1
ATOM 1422 O O . PHE A 1 171 ? 12.154 -20.948 1.151 1.00 51.19 171 PHE A O 1
ATOM 1429 N N . ILE A 1 172 ? 13.547 -20.661 2.884 1.00 42.69 172 ILE A N 1
ATOM 1430 C CA . ILE A 1 172 ? 14.654 -21.488 2.361 1.00 42.69 172 ILE A CA 1
ATOM 1431 C C . ILE A 1 172 ? 14.484 -22.945 2.852 1.00 42.69 172 ILE A C 1
ATOM 1433 O O . ILE A 1 172 ? 15.416 -23.560 3.362 1.00 42.69 172 ILE A O 1
ATOM 1437 N N . LYS A 1 173 ? 13.271 -23.501 2.763 1.00 34.28 173 LYS A N 1
ATOM 1438 C CA . LYS A 1 173 ? 13.019 -24.927 3.027 1.00 34.28 173 LYS A CA 1
ATOM 1439 C C . LYS A 1 173 ? 12.674 -25.664 1.749 1.00 34.28 173 LYS A C 1
ATOM 1441 O O . LYS A 1 173 ? 11.806 -25.159 1.010 1.00 34.28 173 LYS A O 1
#

InterPro domains:
  IPR000719 Protein kinase domain [PS50011] (1-127)
  IPR001245 Serine-threonine/tyrosine-protein kinase, catalytic domain [PF07714] (2-120)
  IPR011009 Protein kinase-like domain superfamily [SSF56112] (1-123)
  IPR051681 Serine/Threonine Kinases and Pseudokinases [PTHR44329] (2-123)

pLDDT: mean 83.99, std 15.2, range [34.28, 97.31]

Sequence (173 aa):
DNILVNDDYVAKIGDMGLARVIDPNGQQTQLGCLPFMPPEFFHEQSEGHIKFDEKLDIYTYGLTLNQLFTETMHDFHLNRSTSRIVITKPSPVFYDEIIVKCLETDSKQRPTAIEIEKTLELYEEAFSETRFSDSYTRLSIKKKDKVFLEFYRKNKHHIQRFVTEYFPQQFIK